Protein AF-A0A952TFS5-F1 (afdb_monomer)

Structure (mmCIF, N/CA/C/O backbone):
data_AF-A0A952TFS5-F1
#
_entry.id   AF-A0A952TFS5-F1
#
loop_
_atom_site.group_PDB
_atom_site.id
_atom_site.type_symbol
_atom_site.label_atom_id
_atom_site.label_alt_id
_atom_site.label_comp_id
_atom_site.label_asym_id
_atom_site.label_entity_id
_atom_site.label_seq_id
_atom_site.pdbx_PDB_ins_code
_atom_site.Cartn_x
_atom_site.Cartn_y
_atom_site.Cartn_z
_atom_site.occupancy
_atom_site.B_iso_or_equiv
_atom_site.auth_seq_id
_atom_site.auth_comp_id
_atom_site.auth_asym_id
_atom_site.auth_atom_id
_atom_site.pdbx_PDB_model_num
ATOM 1 N N . MET A 1 1 ? 2.160 5.766 28.940 1.00 52.97 1 MET A N 1
ATOM 2 C CA . MET A 1 1 ? 1.695 5.848 27.537 1.00 52.97 1 MET A CA 1
ATOM 3 C C . MET A 1 1 ? 0.204 6.222 27.440 1.00 52.97 1 MET A C 1
ATOM 5 O O . MET A 1 1 ? -0.567 5.498 26.837 1.00 52.97 1 MET A O 1
ATOM 9 N N . LYS A 1 2 ? -0.241 7.343 28.037 1.00 57.25 2 LYS A N 1
ATOM 10 C CA . LYS A 1 2 ? -1.686 7.677 28.136 1.00 57.25 2 LYS A CA 1
ATOM 11 C C . LYS A 1 2 ? -2.205 8.644 27.056 1.00 57.25 2 LYS A C 1
ATOM 13 O O . LYS A 1 2 ? -3.405 8.849 26.951 1.00 57.25 2 LYS A O 1
ATOM 18 N N . LYS A 1 3 ? -1.312 9.244 26.260 1.00 63.16 3 LYS A N 1
ATOM 19 C CA . LYS A 1 3 ? -1.666 10.313 25.309 1.00 63.16 3 LYS A CA 1
ATOM 20 C C . LYS A 1 3 ? -2.406 9.794 24.064 1.00 63.16 3 LYS A C 1
ATOM 22 O O . LYS A 1 3 ? -3.327 10.451 23.601 1.00 63.16 3 LYS A O 1
ATOM 27 N N . ASN A 1 4 ? -2.073 8.591 23.587 1.00 63.84 4 ASN A N 1
ATOM 28 C CA . ASN A 1 4 ? -2.679 8.025 22.373 1.00 63.84 4 ASN A CA 1
ATOM 29 C C . ASN A 1 4 ? -4.123 7.549 22.598 1.00 63.84 4 ASN A C 1
ATOM 31 O O . ASN A 1 4 ? -4.971 7.731 21.732 1.00 63.84 4 ASN A O 1
ATOM 35 N N . ALA A 1 5 ? -4.423 7.010 23.784 1.00 64.62 5 ALA A N 1
ATOM 36 C CA . ALA A 1 5 ? -5.777 6.595 24.148 1.00 64.62 5 ALA A CA 1
ATOM 37 C C . ALA A 1 5 ? -6.752 7.786 24.221 1.00 64.62 5 ALA A C 1
ATOM 39 O O . ALA A 1 5 ? -7.887 7.682 23.766 1.00 64.62 5 ALA A O 1
ATOM 40 N N . LEU A 1 6 ? -6.288 8.934 24.732 1.00 71.69 6 LEU A N 1
ATOM 41 C CA . LEU A 1 6 ? -7.093 10.155 24.825 1.00 71.69 6 LEU A CA 1
ATOM 42 C C . LEU A 1 6 ? -7.458 10.705 23.436 1.00 71.69 6 LEU A C 1
ATOM 44 O O . LEU A 1 6 ? -8.596 11.101 23.207 1.00 71.69 6 LEU A O 1
ATOM 48 N N . LEU A 1 7 ? -6.504 10.678 22.499 1.00 70.50 7 LEU A N 1
ATOM 49 C CA . LEU A 1 7 ? -6.720 11.118 21.121 1.00 70.50 7 LEU A CA 1
ATOM 50 C C . LEU A 1 7 ? -7.757 10.234 20.412 1.00 70.50 7 LEU A C 1
ATOM 52 O O . LEU A 1 7 ? -8.653 10.747 19.751 1.00 70.50 7 LEU A O 1
ATOM 56 N N . MET A 1 8 ? -7.666 8.912 20.601 1.00 69.88 8 MET A N 1
ATOM 57 C CA . MET A 1 8 ? -8.623 7.955 20.036 1.00 69.88 8 MET A CA 1
ATOM 58 C C . MET A 1 8 ? -10.031 8.116 20.608 1.00 69.88 8 MET A C 1
ATOM 60 O O . MET A 1 8 ? -11.009 8.005 19.874 1.00 69.88 8 MET A O 1
ATOM 64 N N . GLN A 1 9 ? -10.146 8.455 21.889 1.00 74.62 9 GLN A N 1
ATOM 65 C CA . GLN A 1 9 ? -11.431 8.782 22.499 1.00 74.62 9 GLN A CA 1
ATOM 66 C C . GLN A 1 9 ? -12.024 10.087 21.938 1.00 74.62 9 GLN A C 1
ATOM 68 O O . GLN A 1 9 ? -13.224 10.149 21.683 1.00 74.62 9 GLN A O 1
ATOM 73 N N . GLN A 1 10 ? -11.201 11.116 21.710 1.00 71.94 10 GLN A N 1
ATOM 74 C CA . GLN A 1 10 ? -11.652 12.425 21.215 1.00 71.94 10 GLN A CA 1
ATOM 75 C C . GLN A 1 10 ? -12.182 12.395 19.776 1.00 71.94 10 GLN A C 1
ATOM 77 O O . GLN A 1 10 ? -13.082 13.160 19.445 1.00 71.94 10 GLN A O 1
ATOM 82 N N . ILE A 1 11 ? -11.664 11.501 18.935 1.00 73.94 11 ILE A N 1
ATOM 83 C CA . ILE A 1 11 ? -12.128 11.306 17.550 1.00 73.94 11 ILE A CA 1
ATOM 84 C C . ILE A 1 11 ? -13.301 10.316 17.438 1.00 73.94 11 ILE A C 1
ATOM 86 O O . ILE A 1 11 ? -13.698 9.963 16.331 1.00 73.94 11 ILE A O 1
ATOM 90 N N . GLY A 1 12 ? -13.849 9.847 18.567 1.00 72.94 12 GLY A N 1
ATOM 91 C CA . GLY A 1 12 ? -14.950 8.879 18.589 1.00 72.94 12 GLY A CA 1
ATOM 92 C C . GLY A 1 12 ? -14.551 7.484 18.101 1.00 72.94 12 GLY A C 1
ATOM 93 O O . GLY A 1 12 ? -15.399 6.741 17.610 1.00 72.94 12 GLY A O 1
ATOM 94 N N . PHE A 1 13 ? -13.266 7.123 18.197 1.00 76.00 13 PHE A N 1
ATOM 95 C CA . PHE A 1 13 ? -12.798 5.810 17.766 1.00 76.00 13 PHE A CA 1
ATOM 96 C C . PHE A 1 13 ? -13.367 4.725 18.679 1.00 76.00 13 PHE A C 1
ATOM 98 O O . PHE A 1 13 ? -13.348 4.853 19.906 1.00 76.00 13 PHE A O 1
ATOM 105 N N . ASN A 1 14 ? -13.859 3.644 18.075 1.00 76.62 14 ASN A N 1
ATOM 106 C CA . ASN A 1 14 ? -14.443 2.541 18.820 1.00 76.62 14 ASN A CA 1
ATOM 107 C C . ASN A 1 14 ? -13.381 1.916 19.744 1.00 76.62 14 ASN A C 1
ATOM 109 O O . ASN A 1 14 ? -12.337 1.459 19.273 1.00 76.62 14 ASN A O 1
ATOM 113 N N . GLN A 1 15 ? -13.624 1.917 21.058 1.00 70.94 15 GLN A N 1
ATOM 114 C CA . GLN A 1 15 ? -12.660 1.407 22.042 1.00 70.94 15 GLN A CA 1
ATOM 115 C C . GLN A 1 15 ? -12.445 -0.108 21.906 1.00 70.94 15 GLN A C 1
ATOM 117 O O . GLN A 1 15 ? -11.344 -0.590 22.184 1.00 70.94 15 GLN A O 1
ATOM 122 N N . ASP A 1 16 ? -13.450 -0.809 21.372 1.00 76.19 16 ASP A N 1
ATOM 123 C CA . ASP A 1 16 ? -13.432 -2.247 21.083 1.00 76.19 16 ASP A CA 1
ATOM 124 C C . ASP A 1 16 ? -12.756 -2.586 19.746 1.00 76.19 16 ASP A C 1
ATOM 126 O O . ASP A 1 16 ? -12.693 -3.747 19.3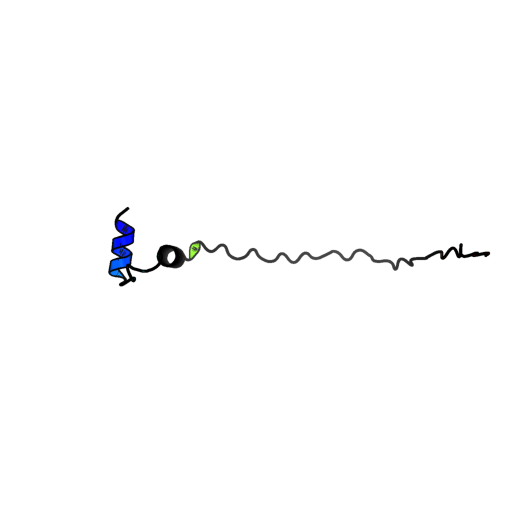38 1.00 76.19 16 ASP A O 1
ATOM 130 N N . ALA A 1 17 ? -12.251 -1.583 19.020 1.00 72.94 17 ALA A N 1
ATOM 131 C CA . ALA A 1 17 ? -11.514 -1.826 17.793 1.00 72.94 17 ALA A CA 1
ATOM 132 C C . ALA A 1 17 ? -10.257 -2.664 18.074 1.00 72.94 17 ALA A C 1
ATOM 134 O O . ALA A 1 17 ? -9.529 -2.433 19.043 1.00 72.94 17 ALA A O 1
ATOM 135 N N . SER A 1 18 ? -9.979 -3.610 17.175 1.00 81.25 18 SER A N 1
ATOM 136 C CA . SER A 1 18 ? -8.755 -4.410 17.209 1.00 81.25 18 SER A CA 1
ATOM 137 C C . SER A 1 18 ? -7.514 -3.513 17.280 1.00 81.25 18 SER A C 1
ATOM 139 O O . SER A 1 18 ? -7.462 -2.461 16.638 1.00 81.25 18 SER A O 1
ATOM 141 N N . GLU A 1 19 ? -6.487 -3.947 18.015 1.00 77.69 19 GLU A N 1
ATOM 142 C CA . GLU A 1 19 ? -5.199 -3.244 18.106 1.00 77.69 19 GLU A CA 1
ATOM 143 C C . GLU A 1 19 ? -4.609 -2.930 16.720 1.00 77.69 19 GLU A C 1
ATOM 145 O O . GLU A 1 19 ? -4.072 -1.845 16.506 1.00 77.69 19 GLU A O 1
ATOM 150 N N . GLY A 1 20 ? -4.823 -3.805 15.728 1.00 82.38 20 GLY A N 1
ATOM 151 C CA . GLY A 1 20 ? -4.396 -3.552 14.348 1.00 82.38 20 GLY A CA 1
ATOM 152 C C . GLY A 1 20 ? -5.114 -2.370 13.683 1.00 82.38 20 GLY A C 1
ATOM 153 O O . GLY A 1 20 ? -4.504 -1.624 12.919 1.00 82.38 20 GLY A O 1
ATOM 154 N N . ALA A 1 21 ? -6.392 -2.145 14.000 1.00 78.25 21 ALA A N 1
ATOM 155 C CA . ALA A 1 21 ? -7.144 -0.997 13.493 1.00 78.25 21 ALA A CA 1
ATOM 156 C C . ALA A 1 21 ? -6.667 0.314 14.137 1.00 78.25 21 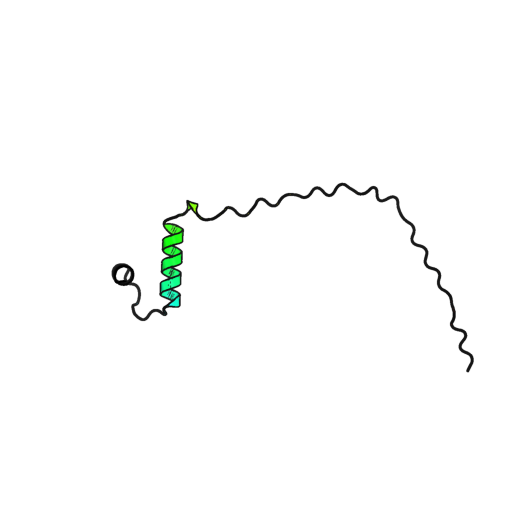ALA A C 1
ATOM 158 O O . ALA A 1 21 ? -6.568 1.336 13.455 1.00 78.25 21 ALA A O 1
ATOM 159 N N . LYS A 1 22 ? -6.310 0.276 15.427 1.00 80.19 22 LYS A N 1
ATOM 160 C CA . LYS A 1 22 ? -5.713 1.418 16.135 1.00 80.19 22 LYS A CA 1
ATOM 161 C C . LYS A 1 22 ? -4.358 1.789 15.528 1.00 80.19 22 LYS A C 1
ATOM 163 O O . LYS A 1 22 ? -4.104 2.955 15.230 1.00 80.19 22 LYS A O 1
ATOM 168 N N . GLU A 1 23 ? -3.508 0.79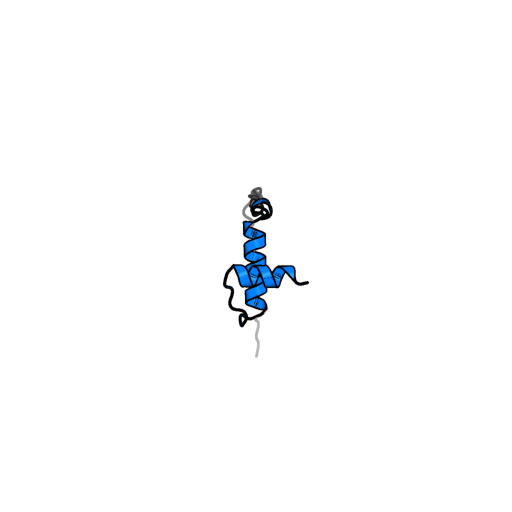6 15.284 1.00 81.94 23 GLU A N 1
ATOM 169 C CA . GLU A 1 23 ? -2.192 1.002 14.676 1.00 81.94 23 GLU A CA 1
ATOM 170 C C . GLU A 1 23 ? -2.297 1.541 13.240 1.00 81.94 23 GLU A C 1
ATOM 172 O O . GLU A 1 23 ? -1.559 2.452 12.861 1.00 81.94 23 GLU A O 1
ATOM 177 N N . ALA A 1 24 ? -3.239 1.026 12.444 1.00 80.62 24 ALA A N 1
ATOM 178 C CA . ALA A 1 24 ? -3.475 1.496 11.080 1.00 80.62 24 ALA A CA 1
ATOM 179 C C . ALA A 1 24 ? -3.931 2.962 11.040 1.00 80.62 24 ALA A C 1
ATOM 181 O O . ALA A 1 24 ? -3.417 3.740 10.234 1.00 80.62 24 ALA A O 1
ATOM 182 N N . LEU A 1 25 ? -4.847 3.353 11.933 1.00 80.31 25 LEU A N 1
ATOM 183 C CA . LEU A 1 25 ? -5.299 4.739 12.049 1.00 80.31 25 LEU A CA 1
ATOM 184 C C . LEU A 1 25 ? -4.142 5.671 12.432 1.00 80.31 25 LEU A C 1
ATOM 186 O O . LEU A 1 25 ? -3.995 6.736 11.837 1.00 80.31 25 LEU A O 1
ATOM 190 N N . LEU A 1 26 ? -3.307 5.261 13.391 1.00 80.06 26 LEU A N 1
ATOM 191 C CA . LEU A 1 26 ? -2.158 6.051 13.832 1.00 80.06 26 LEU A CA 1
ATOM 192 C C . LEU A 1 26 ? -1.133 6.234 12.704 1.00 80.06 26 LEU A C 1
ATOM 194 O O . LEU A 1 26 ? -0.674 7.343 12.451 1.00 80.06 26 LEU A O 1
ATOM 198 N N . LYS A 1 27 ? -0.831 5.169 11.954 1.00 80.69 27 LYS A N 1
ATOM 199 C CA . LYS A 1 27 ? 0.048 5.252 10.775 1.00 80.69 27 LYS A CA 1
ATOM 200 C C . LYS A 1 27 ? -0.527 6.158 9.688 1.00 80.69 27 LYS A C 1
ATOM 202 O O . LYS A 1 27 ? 0.227 6.848 9.005 1.00 80.69 27 LYS A O 1
ATOM 207 N N . HIS A 1 28 ? -1.846 6.150 9.505 1.00 79.88 28 HIS A N 1
ATOM 208 C CA . HIS A 1 28 ? -2.511 7.024 8.544 1.00 79.88 28 HIS A CA 1
ATOM 209 C C . HIS A 1 28 ? -2.401 8.497 8.953 1.00 79.88 28 HIS A C 1
ATOM 211 O O . HIS A 1 28 ? -1.985 9.323 8.143 1.00 79.88 28 HIS A O 1
ATOM 217 N N . SER A 1 29 ? -2.700 8.829 10.211 1.00 74.19 29 SER A N 1
ATOM 218 C CA . SER A 1 29 ? -2.614 10.206 10.710 1.00 74.19 29 SER A CA 1
ATOM 219 C C . SER A 1 29 ? -1.177 10.733 10.745 1.00 74.19 29 SER A C 1
ATOM 221 O O . SER A 1 29 ? -0.940 11.885 10.386 1.00 74.19 29 SER A O 1
ATOM 223 N N . GLU A 1 30 ? -0.190 9.894 11.067 1.00 75.62 30 GLU A N 1
ATOM 224 C CA . GLU A 1 30 ? 1.234 10.245 10.955 1.00 75.62 30 GLU A CA 1
ATOM 225 C C . GLU A 1 30 ? 1.663 10.533 9.507 1.00 75.62 30 GLU A C 1
ATOM 227 O O . GLU A 1 30 ? 2.505 11.407 9.269 1.00 75.62 30 GLU A O 1
ATOM 232 N N . ARG A 1 31 ? 1.079 9.817 8.536 1.00 70.88 31 ARG A N 1
ATOM 233 C CA . ARG A 1 31 ? 1.332 10.003 7.101 1.00 70.88 31 ARG A CA 1
ATOM 234 C C . ARG A 1 31 ? 0.699 11.285 6.565 1.00 70.88 31 ARG A C 1
ATOM 236 O O . ARG A 1 31 ? 1.339 11.970 5.773 1.00 70.88 31 ARG A O 1
ATOM 243 N N . GLU A 1 32 ? -0.512 11.625 7.000 1.00 69.69 32 GLU A N 1
ATOM 244 C CA . GLU A 1 32 ? -1.165 12.888 6.626 1.00 69.69 32 GLU A CA 1
ATOM 245 C C . GLU A 1 32 ? -0.504 14.106 7.276 1.00 69.69 32 GLU A C 1
ATOM 247 O O . GLU A 1 32 ? -0.356 15.138 6.626 1.00 69.69 32 GLU A O 1
ATOM 252 N N . ALA A 1 33 ? -0.039 13.986 8.523 1.00 69.06 33 ALA A N 1
ATOM 253 C CA . ALA A 1 33 ? 0.655 15.071 9.217 1.00 69.06 33 ALA A CA 1
ATOM 254 C C . ALA A 1 33 ? 2.047 15.378 8.629 1.00 69.06 33 ALA A C 1
ATOM 256 O O . ALA A 1 33 ? 2.556 16.484 8.801 1.00 69.06 33 ALA A O 1
ATOM 257 N N . ASN A 1 34 ? 2.670 14.422 7.929 1.00 62.28 34 ASN A N 1
ATOM 258 C CA . ASN A 1 34 ? 3.974 14.587 7.281 1.00 62.28 34 ASN A CA 1
ATOM 259 C C . ASN A 1 34 ? 3.916 14.213 5.788 1.00 62.28 34 ASN A C 1
ATOM 261 O O . ASN A 1 34 ? 4.518 13.210 5.381 1.00 62.28 34 ASN A O 1
ATOM 265 N N . PRO A 1 35 ? 3.279 15.039 4.936 1.00 58.12 35 PRO A N 1
ATOM 266 C CA . PRO A 1 35 ? 3.219 14.786 3.493 1.00 58.12 35 PRO A CA 1
ATOM 267 C C . PRO A 1 35 ? 4.612 14.771 2.835 1.00 58.12 35 PRO A C 1
ATOM 269 O O . PRO A 1 35 ? 4.800 14.228 1.750 1.00 58.12 35 PRO A O 1
ATOM 272 N N . THR A 1 36 ? 5.625 15.319 3.509 1.00 58.56 36 THR A N 1
ATOM 273 C CA . THR A 1 36 ? 7.009 15.432 3.032 1.00 58.56 36 THR A CA 1
ATOM 274 C C . THR A 1 36 ? 7.804 14.119 3.080 1.00 58.56 36 THR A C 1
ATOM 276 O O . THR A 1 36 ? 8.898 14.060 2.524 1.00 58.56 36 THR A O 1
ATOM 279 N N . LYS A 1 37 ? 7.300 13.065 3.745 1.00 56.94 37 LYS A N 1
ATOM 280 C CA . LYS A 1 37 ? 8.038 11.806 3.987 1.00 56.94 37 LYS A CA 1
ATOM 281 C C . LYS A 1 37 ? 7.675 10.639 3.071 1.00 56.94 37 LYS A C 1
ATOM 283 O O . LYS A 1 37 ? 8.187 9.543 3.280 1.00 56.94 37 LYS A O 1
ATOM 288 N N . THR A 1 38 ? 6.845 10.827 2.050 1.00 60.56 38 THR A N 1
ATOM 289 C CA . THR A 1 38 ? 6.775 9.841 0.962 1.00 60.56 38 THR A CA 1
ATOM 290 C C . THR A 1 38 ? 7.959 10.068 0.025 1.00 60.56 38 THR A C 1
ATOM 292 O O . THR A 1 38 ? 7.927 11.043 -0.729 1.00 60.56 38 THR A O 1
ATOM 295 N N . PRO A 1 39 ? 9.011 9.220 0.045 1.00 64.31 39 PRO A N 1
ATOM 296 C CA . PRO A 1 39 ? 10.035 9.296 -0.983 1.00 64.31 39 PRO A CA 1
ATOM 297 C C . PRO A 1 39 ? 9.338 9.101 -2.327 1.00 64.31 39 PRO A C 1
ATOM 299 O O . PRO A 1 39 ? 8.579 8.143 -2.510 1.00 64.31 39 PRO A O 1
ATOM 302 N N . SER A 1 40 ? 9.545 10.039 -3.249 1.00 63.69 40 SER A N 1
ATOM 303 C CA . SER A 1 40 ? 9.040 9.877 -4.604 1.00 63.69 40 SER A CA 1
ATOM 304 C C . SER A 1 40 ? 9.578 8.556 -5.164 1.00 63.69 40 SER A C 1
ATOM 306 O O . SER A 1 40 ? 10.735 8.201 -4.901 1.00 63.69 40 SER A O 1
ATOM 308 N N . PRO A 1 41 ? 8.753 7.777 -5.888 1.00 71.00 41 PRO A N 1
ATOM 309 C CA . PRO A 1 41 ? 9.232 6.549 -6.494 1.00 71.00 41 PRO A CA 1
ATOM 310 C C . PRO A 1 41 ? 10.453 6.889 -7.361 1.00 71.00 41 PRO A C 1
ATOM 312 O O . PRO A 1 41 ? 10.400 7.859 -8.127 1.00 71.00 41 PRO A O 1
ATOM 315 N N . PRO A 1 42 ? 11.565 6.143 -7.229 1.00 71.25 42 PRO A N 1
ATOM 316 C CA . PRO A 1 42 ? 12.788 6.457 -7.947 1.00 71.25 42 PRO A CA 1
ATOM 317 C C . PRO A 1 42 ? 12.490 6.504 -9.443 1.00 71.25 42 PRO A C 1
ATOM 319 O O . PRO A 1 42 ? 11.836 5.611 -9.991 1.00 71.25 42 PRO A O 1
ATOM 322 N N . SER A 1 43 ? 12.953 7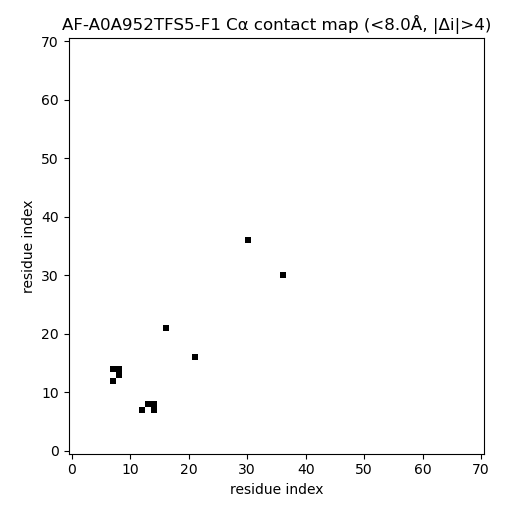.564 -10.108 1.00 71.25 43 SER A N 1
ATOM 323 C CA . SER A 1 43 ? 12.729 7.729 -11.539 1.00 71.25 43 SER A CA 1
ATOM 324 C C . SER A 1 43 ? 13.270 6.504 -12.277 1.00 71.25 43 SER A C 1
ATOM 326 O O . SER A 1 43 ? 14.423 6.093 -12.110 1.00 71.25 43 SER A O 1
ATOM 328 N N . ARG A 1 44 ? 12.405 5.866 -13.073 1.00 73.88 44 ARG A N 1
ATOM 329 C CA . ARG A 1 44 ? 12.751 4.672 -13.847 1.00 73.88 44 ARG A CA 1
ATOM 330 C C . ARG A 1 44 ? 13.815 5.063 -14.871 1.00 73.88 44 ARG A C 1
ATOM 332 O O . ARG A 1 44 ? 13.493 5.564 -15.947 1.00 73.88 44 ARG A O 1
ATOM 339 N N . LYS A 1 45 ? 15.095 4.865 -14.532 1.00 71.31 45 LYS A N 1
ATOM 340 C CA . LYS A 1 45 ? 16.219 5.125 -15.440 1.00 71.31 45 LYS A CA 1
ATOM 341 C C . LYS A 1 45 ? 16.013 4.298 -16.709 1.00 71.31 45 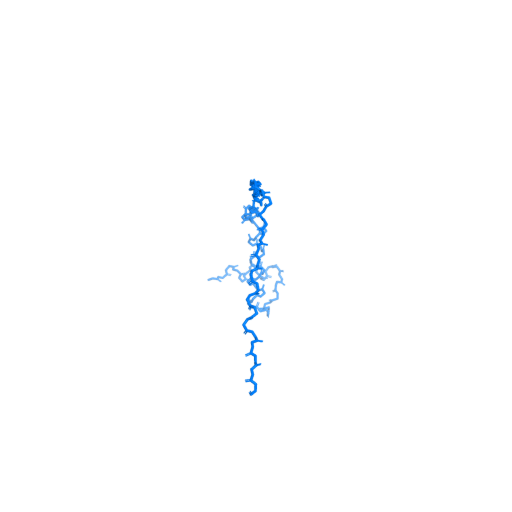LYS A C 1
ATOM 343 O O . LYS A 1 45 ? 16.078 3.070 -16.687 1.00 71.31 45 LYS A O 1
ATOM 348 N N . ARG A 1 46 ? 15.753 4.975 -17.832 1.00 67.19 46 ARG A N 1
ATOM 349 C CA . ARG A 1 46 ? 15.745 4.363 -19.165 1.00 67.19 46 ARG A CA 1
ATOM 350 C C . ARG A 1 46 ? 17.169 3.910 -19.480 1.00 67.19 46 ARG A C 1
ATOM 352 O O . ARG A 1 46 ? 18.001 4.707 -19.906 1.00 67.19 46 ARG A O 1
ATOM 359 N N . VAL A 1 47 ? 17.455 2.629 -19.267 1.00 71.62 47 VAL A N 1
ATOM 360 C CA . VAL A 1 47 ? 18.701 2.013 -19.729 1.00 71.62 47 VAL A CA 1
ATOM 361 C C . VAL A 1 47 ? 18.638 1.954 -21.253 1.00 71.62 47 VAL A C 1
ATOM 363 O O . VAL A 1 47 ? 17.977 1.094 -21.833 1.00 71.62 47 VAL A O 1
ATOM 366 N N . ARG A 1 48 ? 19.301 2.902 -21.921 1.00 71.06 48 ARG A N 1
ATOM 367 C CA . ARG A 1 48 ? 19.556 2.815 -23.360 1.00 71.06 48 ARG A CA 1
ATOM 368 C C .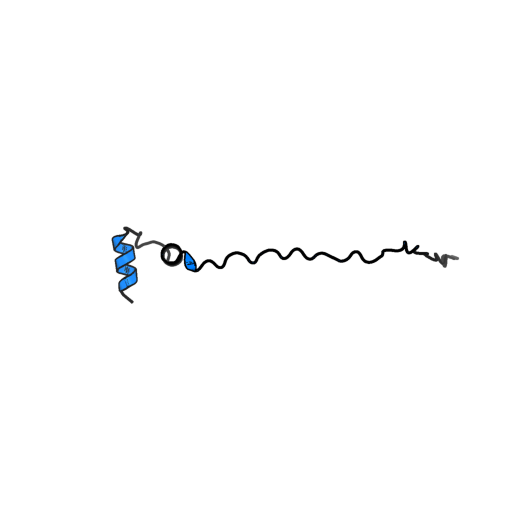 ARG A 1 48 ? 20.572 1.698 -23.575 1.00 71.06 48 ARG A C 1
ATOM 370 O O . ARG A 1 48 ? 21.771 1.904 -23.409 1.00 71.06 48 ARG A O 1
ATOM 377 N N . ARG A 1 49 ? 20.088 0.498 -23.903 1.00 70.81 49 ARG A N 1
ATOM 378 C CA . ARG A 1 49 ? 20.945 -0.585 -24.392 1.00 70.81 49 ARG A CA 1
ATOM 379 C C . ARG A 1 49 ? 21.592 -0.092 -25.684 1.00 70.81 49 ARG A C 1
ATOM 381 O O . ARG A 1 49 ? 20.885 0.210 -26.642 1.00 70.81 49 ARG A O 1
ATOM 388 N N . LYS A 1 50 ? 22.922 0.041 -25.698 1.00 68.69 50 LYS A N 1
ATOM 389 C CA . LYS A 1 50 ? 23.656 0.213 -26.954 1.00 68.69 50 LYS A CA 1
ATOM 390 C C . LYS A 1 50 ? 23.339 -1.012 -27.808 1.00 68.69 50 LYS A C 1
ATOM 392 O O . LYS A 1 50 ? 23.446 -2.131 -27.308 1.00 68.69 50 LYS A O 1
ATOM 397 N N . ALA A 1 51 ? 22.897 -0.800 -29.044 1.00 64.62 51 ALA A N 1
ATOM 398 C CA . ALA A 1 51 ? 22.726 -1.891 -29.986 1.00 64.62 51 ALA A CA 1
ATOM 399 C C . ALA A 1 51 ? 24.092 -2.568 -30.142 1.00 64.62 51 ALA A C 1
ATOM 401 O O . ALA A 1 51 ? 25.030 -1.967 -30.666 1.00 64.62 51 ALA A O 1
ATOM 402 N N . ALA A 1 52 ? 24.230 -3.787 -29.620 1.00 66.19 52 ALA A N 1
ATOM 403 C CA . ALA A 1 52 ? 25.327 -4.640 -30.031 1.00 66.19 52 ALA A CA 1
ATOM 404 C C . ALA A 1 52 ? 25.150 -4.829 -31.538 1.00 66.19 52 ALA A C 1
ATOM 406 O O . ALA A 1 52 ? 24.058 -5.192 -31.978 1.00 66.19 52 ALA A O 1
ATOM 407 N N . SER A 1 53 ? 26.186 -4.502 -32.312 1.00 62.88 53 SER A N 1
ATOM 408 C CA . SER A 1 53 ? 26.246 -4.762 -33.749 1.00 62.88 53 SER A CA 1
ATOM 409 C C . SER A 1 53 ? 26.025 -6.259 -33.964 1.00 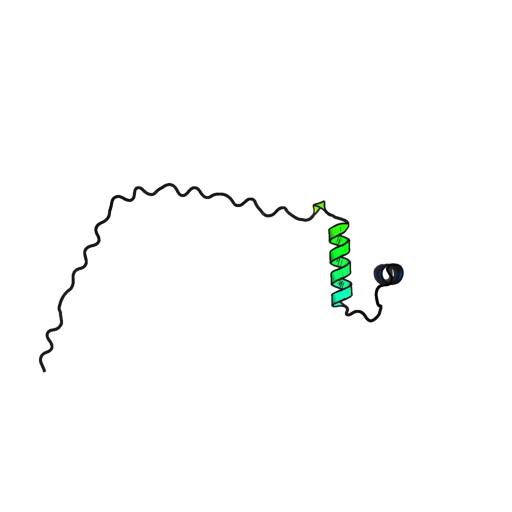62.88 53 SER A C 1
ATOM 411 O O . SER A 1 53 ? 26.970 -7.046 -33.926 1.00 62.88 53 SER A O 1
ATOM 413 N N . SER A 1 54 ? 24.771 -6.657 -34.150 1.00 64.19 54 SER A N 1
ATOM 414 C CA . SER A 1 54 ? 24.387 -8.020 -34.474 1.00 64.19 54 SER A CA 1
ATOM 415 C C . SER A 1 54 ? 24.644 -8.209 -35.959 1.00 64.19 54 SER A C 1
ATOM 417 O O . SER A 1 54 ? 23.762 -8.090 -36.802 1.00 64.19 54 SER A O 1
ATOM 419 N N . ARG A 1 55 ? 25.909 -8.472 -36.297 1.00 73.62 55 ARG A N 1
ATOM 420 C CA . ARG A 1 55 ? 26.179 -9.154 -37.560 1.00 73.62 55 ARG A CA 1
ATOM 421 C C . ARG A 1 55 ? 25.423 -10.486 -37.495 1.00 73.62 55 ARG A C 1
ATOM 423 O O . ARG A 1 55 ? 25.474 -11.126 -36.442 1.00 73.62 55 ARG A O 1
ATOM 430 N N . PRO A 1 56 ? 24.688 -10.881 -38.544 1.00 71.81 56 PRO A N 1
ATOM 431 C CA . PRO A 1 56 ? 23.960 -12.139 -38.527 1.00 71.81 56 PRO A CA 1
ATOM 432 C C . PRO A 1 56 ? 24.965 -13.278 -38.334 1.00 71.81 56 PRO A C 1
ATOM 434 O O . PRO A 1 56 ? 25.853 -13.479 -39.159 1.00 71.81 56 PRO A O 1
ATOM 437 N N . VAL A 1 57 ? 24.858 -13.978 -37.206 1.00 78.12 57 VAL A N 1
ATOM 438 C CA . VAL A 1 57 ? 25.630 -15.191 -36.933 1.00 78.12 57 VAL A CA 1
ATOM 439 C C . VAL A 1 57 ? 24.768 -16.357 -37.390 1.00 78.12 57 VAL A C 1
ATOM 441 O O . VAL A 1 57 ? 23.704 -16.604 -36.825 1.00 78.12 57 VAL A O 1
ATOM 444 N N . GLN A 1 58 ? 25.203 -17.042 -38.443 1.00 81.00 58 GLN A N 1
ATOM 445 C CA . GLN A 1 58 ? 24.565 -18.271 -38.892 1.00 81.00 58 GLN A CA 1
ATOM 446 C C . GLN A 1 58 ? 24.998 -19.408 -37.962 1.00 81.00 58 GLN A C 1
ATOM 448 O O . GLN A 1 58 ? 26.184 -19.705 -37.852 1.00 81.00 58 GLN A O 1
ATOM 453 N N . LEU A 1 59 ? 24.036 -20.012 -37.266 1.00 82.00 59 LEU A N 1
ATOM 454 C CA . LEU A 1 59 ? 24.263 -21.196 -36.440 1.00 82.00 59 LEU A CA 1
ATOM 455 C C . LEU A 1 59 ? 24.144 -22.442 -37.324 1.00 82.00 59 LEU A C 1
ATOM 457 O O . LEU A 1 59 ? 23.115 -22.648 -37.967 1.00 82.00 59 LEU A O 1
ATOM 461 N N . SER A 1 60 ? 25.191 -23.261 -37.359 1.00 82.31 60 SER A N 1
ATOM 462 C CA . SER A 1 60 ? 25.198 -24.576 -38.003 1.00 82.31 60 SER A CA 1
ATOM 463 C C . SER A 1 60 ? 25.029 -25.673 -36.952 1.00 82.31 60 SER A C 1
ATOM 465 O O . SER A 1 60 ? 25.645 -25.611 -35.889 1.00 82.31 60 SER A O 1
ATOM 467 N N . PHE A 1 61 ? 24.210 -26.678 -37.258 1.00 83.50 61 PHE A N 1
ATOM 468 C CA . PHE A 1 61 ? 24.030 -27.868 -36.428 1.00 83.50 61 PHE A CA 1
ATOM 469 C C . PHE A 1 61 ? 24.441 -29.106 -37.222 1.00 83.50 61 PHE A C 1
ATOM 471 O O . PHE A 1 61 ? 23.891 -29.352 -38.296 1.00 83.50 61 PHE A O 1
ATOM 478 N N . ASP A 1 62 ? 25.358 -29.896 -36.666 1.00 79.38 62 ASP A N 1
ATOM 479 C CA . ASP A 1 62 ? 25.733 -31.196 -37.214 1.00 79.38 62 ASP A CA 1
ATOM 480 C C . ASP A 1 62 ? 24.858 -32.287 -36.592 1.00 79.38 62 ASP A C 1
ATOM 482 O O . ASP A 1 62 ? 24.935 -32.578 -35.397 1.00 79.38 62 ASP A O 1
ATOM 486 N N . PHE A 1 63 ? 24.010 -32.910 -37.409 1.00 74.81 63 PHE A N 1
ATOM 487 C CA . PHE A 1 63 ? 23.243 -34.081 -36.996 1.00 74.81 63 PHE A CA 1
ATOM 488 C C . PHE A 1 63 ? 24.029 -35.348 -37.324 1.00 74.81 63 PHE A C 1
ATOM 490 O O . PHE A 1 63 ? 23.889 -35.926 -38.403 1.00 74.81 63 PHE A O 1
ATOM 497 N N . ASN A 1 64 ? 24.829 -35.821 -36.369 1.00 72.69 64 ASN A N 1
ATOM 498 C CA . ASN A 1 64 ? 25.395 -37.163 -36.451 1.00 72.69 64 ASN A CA 1
ATOM 499 C C . ASN A 1 64 ? 24.266 -38.189 -36.284 1.00 72.69 64 ASN A C 1
ATOM 501 O O . ASN A 1 64 ? 23.787 -38.440 -35.179 1.00 72.69 64 ASN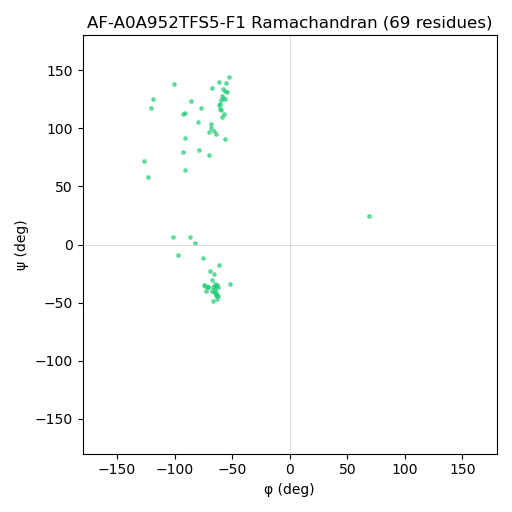 A O 1
ATOM 505 N N . LYS A 1 65 ? 23.838 -38.810 -37.390 1.00 66.94 65 LYS A N 1
ATOM 506 C CA . LYS A 1 65 ? 23.023 -40.031 -37.359 1.00 66.94 65 LYS A CA 1
ATOM 507 C C . LYS A 1 65 ? 23.882 -41.201 -36.866 1.00 66.94 65 LYS A C 1
ATOM 509 O O . LYS A 1 65 ? 24.270 -42.056 -37.652 1.00 66.94 65 LYS A O 1
ATOM 514 N N . SER A 1 66 ? 24.141 -41.294 -35.565 1.00 60.34 66 SER A N 1
ATOM 515 C CA . SER A 1 66 ? 24.533 -42.568 -34.945 1.00 60.34 66 SER A CA 1
ATOM 516 C C . SER A 1 66 ? 23.276 -43.289 -34.459 1.00 60.34 66 SER A C 1
ATOM 518 O O . SER A 1 66 ? 23.037 -43.463 -33.268 1.00 60.34 66 SER A O 1
ATOM 520 N N . GLY A 1 67 ? 22.430 -43.647 -35.421 1.00 61.78 67 GLY A N 1
ATOM 521 C CA . GLY A 1 67 ? 21.262 -44.496 -35.240 1.00 61.78 67 GLY A CA 1
ATOM 522 C C . GLY A 1 67 ? 21.369 -45.694 -36.172 1.00 61.78 67 GLY A C 1
ATOM 523 O O . GLY A 1 67 ? 20.513 -45.879 -37.028 1.00 61.78 67 GLY A O 1
ATOM 524 N N . SER A 1 68 ? 22.441 -46.479 -36.057 1.00 57.69 68 SER A N 1
ATOM 525 C CA . SER A 1 68 ? 22.458 -47.839 -36.593 1.00 57.69 68 SER A CA 1
ATOM 526 C C . SER A 1 68 ? 22.034 -48.784 -35.478 1.00 57.69 68 SER A C 1
ATOM 528 O O . SER A 1 68 ? 22.861 -49.419 -34.825 1.00 57.69 68 SER A O 1
ATOM 530 N N . GLY A 1 69 ? 20.723 -48.852 -35.253 1.00 57.56 69 GLY A N 1
ATOM 531 C CA . GLY A 1 69 ? 20.146 -50.046 -34.665 1.00 57.56 69 GLY A CA 1
ATOM 532 C C . GLY A 1 69 ? 20.431 -51.213 -35.606 1.00 57.56 69 GLY A C 1
ATOM 533 O O . GLY A 1 69 ? 20.051 -51.181 -36.777 1.00 57.56 69 GLY A O 1
ATOM 534 N N . LYS A 1 70 ? 21.119 -52.230 -35.102 1.00 51.34 70 LYS A N 1
ATOM 535 C CA . LYS A 1 70 ? 20.924 -53.595 -35.567 1.00 51.34 70 LYS A CA 1
ATOM 536 C C . LYS A 1 70 ? 20.494 -54.406 -34.357 1.00 51.34 70 LYS A C 1
ATOM 538 O O . LYS A 1 70 ? 21.185 -54.427 -33.340 1.00 51.34 70 LYS A O 1
ATOM 543 N N . SER A 1 71 ? 19.274 -54.913 -34.509 1.00 46.53 71 SER A N 1
ATOM 544 C CA . SER A 1 71 ? 18.702 -56.054 -33.809 1.00 46.53 71 SER A CA 1
ATOM 545 C C . SER A 1 71 ? 19.647 -57.249 -33.786 1.00 46.53 71 SER A C 1
ATOM 547 O O . SER A 1 71 ? 20.531 -57.318 -34.672 1.00 46.53 71 SER A O 1
#

Secondary structure (DSSP, 8-state):
--HHHHHHHHTT--TTS-HHHHHHHHHHHHHHH-GGGSPPPPP--------------PPP-----------

pLDDT: mean 70.35, std 8.37, range [46.53, 83.5]

Sequence (71 aa):
MKKNALLMQQIGFNQDASEGAKEALLKHSEREANPTKTPSPPSRKRVRRKAASSRPVQLSFDFNKSGSGKS

Solvent-accessible surface area (backbone atoms only — not comparable to full-atom values): 5057 Å² total; per-residue (Å²): 135,68,68,65,61,53,53,40,56,74,73,69,48,66,85,85,53,53,70,67,57,54,53,50,51,50,55,49,53,56,45,66,76,40,72,83,72,67,77,72,79,77,78,81,76,80,78,78,74,74,81,72,86,76,69,88,78,84,85,84,82,87,81,79,84,84,73,80,83,74,132

Radius of gyration: 33.04 Å; Cα contacts (8 Å, |Δi|>4): 6; chains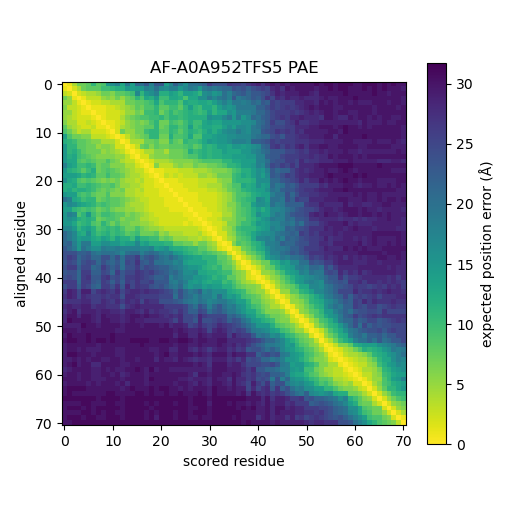: 1; bounding box: 41×72×67 Å

Foldseek 3Di:
DCPLVVVCVVVVHDPPDDPVVSVVVVVVVVCVVCVPPPDDDPPPPPPPDDPDPCPPDDDDDDDPPPPPDDD

Mean predicted aligned error: 19.2 Å